Protein AF-A0AAE8HRT7-F1 (afdb_monomer_lite)

Secondary structure (DSSP, 8-state):
-PPP--HHHHHHHHHHHHHHHHHHHHHHHHHTT-HHHHHHHHHHHHHHHHHHHHHHHHHHHHHHHHHH--

Radius of gyration: 16.46 Å; chains: 1; bounding box: 35×12×47 Å

pLDDT: mean 86.91, std 13.06, range [46.0, 97.81]

Foldseek 3Di:
DDDPLDLQVVLVVQLVVLCVVQVVQLVVCVVVVPPVSNVVSVVVSVVSSVVSSVVSVVVVVVVVVVVVVD

Structure (mmCIF, N/CA/C/O backbone):
data_AF-A0AAE8HRT7-F1
#
_entry.id   AF-A0AAE8HRT7-F1
#
loop_
_atom_site.group_PDB
_atom_site.id
_atom_site.type_symbol
_atom_site.label_atom_id
_atom_site.label_alt_id
_atom_site.label_comp_id
_atom_site.label_asym_id
_atom_site.label_entity_id
_atom_site.label_seq_id
_atom_site.pdbx_PDB_ins_code
_atom_site.Cartn_x
_atom_site.Cartn_y
_atom_site.Cartn_z
_atom_site.occupancy
_atom_site.B_iso_or_equiv
_atom_site.auth_seq_id
_atom_site.auth_comp_id
_atom_site.auth_asym_id
_atom_site.auth_atom_id
_atom_site.pdbx_PDB_model_num
ATOM 1 N N . MET A 1 1 ? -3.603 3.687 -28.572 1.00 46.00 1 MET A N 1
ATOM 2 C CA . MET A 1 1 ? -2.137 3.846 -28.661 1.00 46.00 1 MET A CA 1
ATOM 3 C C . MET A 1 1 ? -1.516 3.291 -27.390 1.00 46.00 1 MET A C 1
ATOM 5 O O . MET A 1 1 ? -2.064 3.594 -26.332 1.00 46.00 1 MET A O 1
ATOM 9 N N . PRO A 1 2 ? -0.458 2.464 -27.467 1.00 57.47 2 PRO A N 1
ATOM 10 C CA . PRO A 1 2 ? 0.297 2.063 -26.281 1.00 57.47 2 PRO A CA 1
ATOM 11 C C . PRO A 1 2 ? 0.908 3.316 -25.642 1.00 57.47 2 PRO A C 1
ATOM 13 O O . PRO A 1 2 ? 1.365 4.212 -26.353 1.00 57.47 2 PRO A O 1
ATOM 16 N N . ARG A 1 3 ? 0.826 3.427 -24.314 1.00 62.72 3 ARG A N 1
ATOM 17 C CA . ARG A 1 3 ? 1.444 4.550 -23.600 1.00 62.72 3 ARG A CA 1
ATOM 18 C C . ARG A 1 3 ? 2.971 4.399 -23.613 1.00 62.72 3 ARG A C 1
ATOM 20 O O . ARG A 1 3 ? 3.442 3.262 -23.656 1.00 62.72 3 ARG A O 1
ATOM 27 N N . PRO A 1 4 ? 3.723 5.512 -23.559 1.00 74.00 4 PRO A N 1
ATOM 28 C CA . PRO A 1 4 ? 5.155 5.471 -23.283 1.00 74.00 4 PRO A CA 1
ATOM 29 C C . PRO A 1 4 ? 5.428 4.679 -21.999 1.00 74.00 4 PRO A C 1
ATOM 31 O O . PRO A 1 4 ? 4.618 4.715 -21.069 1.00 74.00 4 PRO A O 1
ATOM 34 N N . PHE A 1 5 ? 6.549 3.959 -21.959 1.00 73.69 5 PHE A N 1
ATOM 35 C CA . PHE A 1 5 ? 6.983 3.253 -20.758 1.00 73.69 5 PHE A CA 1
ATOM 36 C C . PHE A 1 5 ? 7.345 4.275 -19.672 1.00 73.69 5 PHE A C 1
ATOM 38 O O . PHE A 1 5 ? 8.334 4.997 -19.787 1.00 73.69 5 PHE A O 1
ATOM 45 N N . GLU A 1 6 ? 6.516 4.354 -18.631 1.00 81.56 6 GLU A N 1
ATOM 46 C CA . GLU A 1 6 ? 6.656 5.304 -17.525 1.00 81.56 6 GLU A CA 1
ATOM 47 C C . GLU A 1 6 ? 6.586 4.551 -16.185 1.00 81.56 6 GLU A C 1
ATOM 49 O O . GLU A 1 6 ? 5.590 4.651 -15.462 1.00 81.56 6 GLU A O 1
ATOM 54 N N . PRO A 1 7 ? 7.636 3.798 -15.814 1.00 79.25 7 PRO A N 1
ATOM 55 C CA . PRO A 1 7 ? 7.601 2.861 -14.689 1.00 79.25 7 PRO A CA 1
ATOM 56 C C . PRO A 1 7 ? 7.247 3.537 -13.360 1.00 79.25 7 PRO A C 1
ATOM 58 O O . PRO A 1 7 ? 6.477 3.000 -12.570 1.00 79.25 7 PRO A O 1
ATOM 61 N N . PHE A 1 8 ? 7.720 4.763 -13.128 1.00 78.69 8 PHE A N 1
ATOM 62 C CA . PHE A 1 8 ? 7.368 5.524 -11.926 1.00 78.69 8 PHE A CA 1
ATOM 63 C C . PHE A 1 8 ? 5.912 6.016 -11.930 1.00 78.69 8 PHE A C 1
ATOM 65 O O . PHE A 1 8 ? 5.259 6.031 -10.886 1.00 78.69 8 PHE A O 1
ATOM 72 N N . ALA A 1 9 ? 5.365 6.392 -13.090 1.00 86.12 9 ALA A N 1
ATOM 73 C CA . ALA A 1 9 ? 3.958 6.779 -13.197 1.00 86.12 9 ALA A CA 1
ATOM 74 C C . ALA A 1 9 ? 3.030 5.561 -13.057 1.00 86.12 9 ALA A C 1
ATOM 76 O O . ALA A 1 9 ? 1.935 5.677 -12.498 1.00 86.12 9 ALA A O 1
ATOM 77 N N . ASP A 1 10 ? 3.470 4.398 -13.542 1.00 86.44 10 ASP A N 1
ATOM 78 C CA . ASP A 1 10 ? 2.810 3.111 -13.339 1.00 86.44 10 ASP A CA 1
ATOM 79 C C . ASP A 1 10 ? 2.831 2.718 -11.855 1.00 86.44 10 ASP A C 1
ATOM 81 O O . ASP A 1 10 ? 1.772 2.432 -11.298 1.00 86.44 10 ASP A O 1
ATOM 85 N N . ALA A 1 11 ? 3.982 2.830 -11.182 1.00 89.31 11 ALA A N 1
ATOM 86 C CA . ALA A 1 11 ? 4.119 2.582 -9.744 1.00 89.31 11 ALA A CA 1
ATOM 87 C C . ALA A 1 11 ? 3.143 3.430 -8.916 1.00 89.31 11 ALA A C 1
ATOM 89 O O . ALA A 1 11 ? 2.451 2.916 -8.038 1.00 89.31 11 ALA A O 1
ATOM 90 N N . LEU A 1 12 ? 3.032 4.727 -9.226 1.00 89.94 12 LEU A N 1
ATOM 91 C CA . LEU A 1 12 ? 2.103 5.634 -8.547 1.00 89.94 12 LEU A CA 1
ATOM 92 C C . LEU A 1 12 ? 0.637 5.267 -8.793 1.00 89.94 12 LEU A C 1
ATOM 94 O O . LEU A 1 12 ? -0.193 5.410 -7.893 1.00 89.94 12 LEU A O 1
ATOM 98 N N . ARG A 1 13 ? 0.291 4.798 -9.996 1.00 91.62 13 ARG A N 1
ATOM 99 C CA . ARG A 1 13 ? -1.063 4.306 -10.286 1.00 91.62 13 ARG A CA 1
ATOM 100 C C . ARG A 1 13 ? -1.368 3.043 -9.488 1.00 91.62 13 ARG A C 1
ATOM 102 O O . ARG A 1 13 ? -2.375 3.023 -8.785 1.00 91.62 13 ARG A O 1
ATOM 109 N N . THR A 1 14 ? -0.462 2.071 -9.494 1.00 93.69 14 THR A N 1
ATOM 110 C CA . THR A 1 14 ? -0.590 0.840 -8.706 1.00 93.69 14 THR A CA 1
ATOM 111 C C . THR A 1 14 ? -0.706 1.136 -7.211 1.00 93.69 14 THR A C 1
ATOM 113 O O . THR A 1 14 ? -1.605 0.623 -6.551 1.00 93.69 14 THR A O 1
ATOM 116 N N . ALA A 1 15 ? 0.127 2.031 -6.671 1.00 93.62 15 ALA A N 1
ATOM 117 C CA . ALA A 1 15 ? 0.054 2.445 -5.271 1.00 93.62 15 ALA A CA 1
ATOM 118 C C . ALA A 1 15 ? -1.314 3.053 -4.916 1.00 93.62 15 ALA A C 1
ATOM 120 O O . ALA A 1 15 ? -1.883 2.738 -3.871 1.00 93.62 15 ALA A O 1
ATOM 121 N N . ARG A 1 16 ? -1.888 3.886 -5.795 1.00 94.69 16 ARG A N 1
ATOM 122 C CA .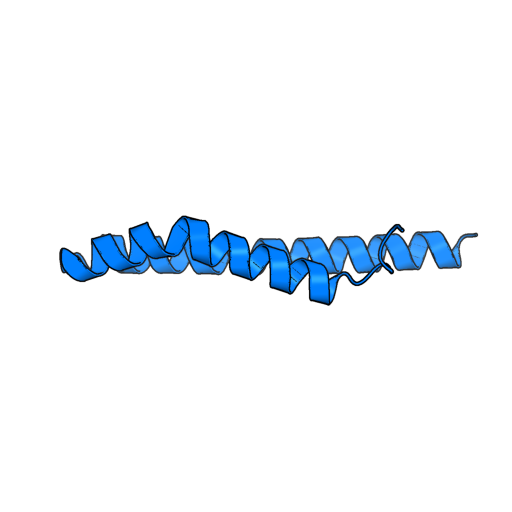 ARG A 1 16 ? -3.231 4.458 -5.591 1.00 94.69 16 ARG A CA 1
ATOM 123 C C . ARG A 1 16 ? -4.327 3.397 -5.593 1.00 94.69 16 ARG A C 1
ATOM 125 O O . ARG A 1 16 ? -5.266 3.513 -4.806 1.00 94.69 16 ARG A O 1
ATOM 132 N N . ASP A 1 17 ? -4.220 2.389 -6.447 1.00 96.31 17 ASP A N 1
ATOM 133 C CA . ASP A 1 17 ? -5.190 1.294 -6.486 1.00 96.31 17 ASP A CA 1
ATOM 134 C C . ASP A 1 17 ? -5.072 0.394 -5.247 1.00 96.31 17 ASP A C 1
ATOM 136 O O . ASP A 1 17 ? -6.092 0.051 -4.652 1.00 96.31 17 ASP A O 1
ATOM 140 N N . ILE A 1 18 ? -3.852 0.137 -4.761 1.00 96.50 18 ILE A N 1
ATOM 141 C CA . ILE A 1 18 ? -3.614 -0.556 -3.484 1.00 96.50 18 ILE A CA 1
ATOM 142 C C . ILE A 1 18 ? -4.263 0.203 -2.320 1.00 96.50 18 ILE A C 1
ATOM 144 O O . ILE A 1 18 ? -4.950 -0.401 -1.493 1.00 96.50 18 ILE A O 1
ATOM 148 N N . VAL A 1 19 ? -4.090 1.528 -2.258 1.00 96.56 19 VAL A N 1
ATOM 149 C CA . VAL A 1 19 ? -4.740 2.360 -1.232 1.00 96.56 19 VAL A CA 1
ATOM 150 C C . VAL A 1 19 ? -6.259 2.232 -1.318 1.00 96.56 19 VAL A C 1
ATOM 152 O O . VAL A 1 19 ? -6.903 2.029 -0.295 1.00 96.56 19 VAL A O 1
ATOM 155 N N . ARG A 1 20 ? -6.849 2.302 -2.516 1.00 96.25 20 ARG A N 1
ATOM 156 C CA . ARG A 1 20 ? -8.303 2.142 -2.691 1.00 96.25 20 ARG A CA 1
ATOM 157 C C . ARG A 1 20 ? -8.807 0.778 -2.224 1.00 96.25 20 ARG A C 1
ATOM 159 O O . ARG A 1 20 ? -9.859 0.720 -1.598 1.00 96.25 20 ARG A O 1
ATOM 166 N N . GLU A 1 21 ? -8.068 -0.292 -2.506 1.00 95.19 21 GLU A N 1
ATOM 167 C CA . GLU A 1 21 ? -8.419 -1.656 -2.094 1.00 95.19 21 GLU A CA 1
ATOM 168 C C . GLU A 1 21 ? -8.347 -1.828 -0.567 1.00 95.19 21 GLU A C 1
ATOM 170 O O . GLU A 1 21 ? -9.185 -2.505 0.027 1.00 95.19 21 GLU A O 1
ATOM 175 N N . ARG A 1 22 ? -7.348 -1.221 0.088 1.00 92.44 22 ARG A N 1
ATOM 176 C CA . ARG A 1 22 ? -6.983 -1.544 1.479 1.00 92.44 22 ARG A CA 1
ATOM 177 C C . ARG A 1 22 ? -7.358 -0.491 2.516 1.00 92.44 22 ARG A C 1
ATOM 179 O O . ARG A 1 22 ? -7.440 -0.826 3.696 1.00 92.44 22 ARG A O 1
ATOM 186 N N . ALA A 1 23 ? -7.651 0.745 2.113 1.00 92.69 23 ALA A N 1
ATOM 187 C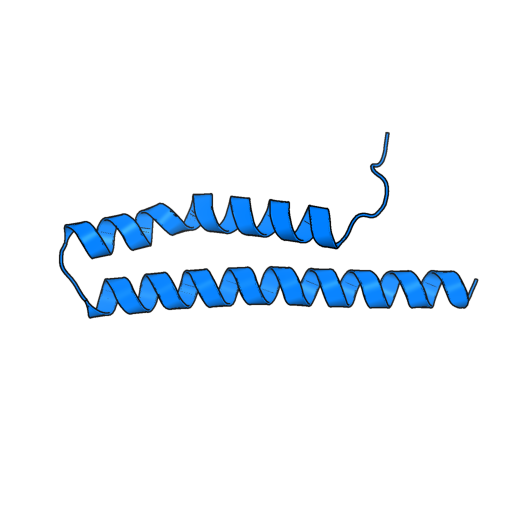 CA . ALA A 1 23 ? -8.026 1.816 3.040 1.00 92.69 23 ALA A CA 1
ATOM 188 C C . ALA A 1 23 ? -9.272 1.476 3.874 1.00 92.69 23 ALA A C 1
A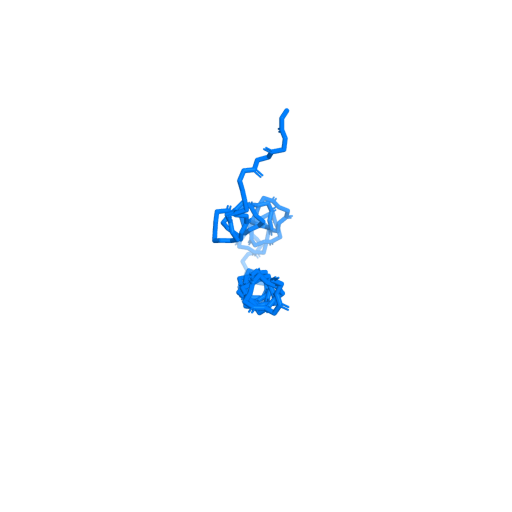TOM 190 O O . ALA A 1 23 ? -9.379 1.922 5.014 1.00 92.69 23 ALA A O 1
ATOM 191 N N . GLY A 1 24 ? -10.181 0.648 3.345 1.00 94.25 24 GLY A N 1
ATOM 192 C CA . GLY A 1 24 ? -11.355 0.177 4.082 1.00 94.25 24 GLY A CA 1
ATOM 193 C C . GLY A 1 24 ? -10.999 -0.613 5.344 1.00 94.25 24 GLY A C 1
ATOM 194 O O . GLY A 1 24 ? -11.594 -0.376 6.389 1.00 94.25 24 GLY A O 1
ATOM 195 N N . ALA A 1 25 ? -9.988 -1.485 5.283 1.00 93.31 25 ALA A N 1
ATOM 196 C CA . ALA A 1 25 ? -9.548 -2.273 6.437 1.00 93.31 25 ALA A CA 1
ATOM 197 C C . ALA A 1 25 ? -8.914 -1.390 7.523 1.00 93.31 25 ALA A C 1
ATOM 199 O O . ALA A 1 25 ? -9.221 -1.543 8.703 1.00 93.31 25 ALA A O 1
ATOM 200 N N . VAL A 1 26 ? -8.097 -0.412 7.117 1.00 95.25 26 VAL A N 1
ATOM 201 C CA . VAL A 1 26 ? -7.499 0.577 8.030 1.00 95.25 26 VAL A CA 1
ATOM 202 C C . VAL A 1 26 ? -8.589 1.407 8.711 1.00 95.25 26 VAL A C 1
ATOM 204 O O . VAL A 1 26 ? -8.601 1.537 9.934 1.00 95.25 26 VAL A O 1
ATOM 207 N N . ALA A 1 27 ? -9.544 1.929 7.935 1.00 96.69 27 ALA A N 1
ATOM 208 C CA . ALA A 1 27 ? -10.656 2.711 8.466 1.00 96.69 27 ALA A CA 1
ATOM 209 C C . ALA A 1 27 ? -11.536 1.881 9.413 1.00 96.69 27 ALA A C 1
ATOM 211 O O . ALA A 1 27 ? -11.924 2.359 10.475 1.00 96.69 27 ALA A O 1
ATOM 212 N N . GLN A 1 28 ? -11.816 0.625 9.063 1.00 96.75 28 GLN A N 1
ATOM 213 C CA . GLN A 1 28 ? -12.597 -0.282 9.897 1.00 96.75 28 GLN A CA 1
ATOM 214 C C . GLN A 1 28 ? -11.900 -0.590 11.232 1.00 96.75 28 GLN A C 1
ATOM 216 O O . GLN A 1 28 ? -12.569 -0.618 12.266 1.00 96.75 28 GLN A O 1
ATOM 221 N N . ALA A 1 29 ? -10.584 -0.815 11.232 1.00 95.88 29 ALA A N 1
ATOM 222 C CA . ALA A 1 29 ? -9.819 -1.035 12.458 1.00 95.88 29 ALA A CA 1
ATOM 223 C C . ALA A 1 29 ? -9.778 0.227 13.338 1.00 95.88 29 ALA A C 1
ATOM 225 O O . ALA A 1 29 ? -10.000 0.145 14.546 1.00 95.88 29 ALA A O 1
ATOM 226 N N . ALA A 1 30 ? -9.600 1.402 12.723 1.00 94.88 30 ALA A N 1
ATOM 227 C CA . ALA A 1 30 ? -9.631 2.686 13.421 1.00 94.88 30 ALA A CA 1
ATOM 228 C C . ALA A 1 30 ? -10.989 2.948 14.092 1.00 94.88 30 ALA A C 1
ATOM 230 O O . ALA A 1 30 ? -11.041 3.346 15.253 1.00 94.88 30 ALA A O 1
ATOM 231 N N . VAL A 1 31 ? -12.094 2.685 13.383 1.00 97.50 31 VAL A N 1
ATOM 232 C CA . VAL A 1 31 ? -13.458 2.851 13.917 1.00 97.50 31 VAL A CA 1
ATOM 233 C C . VAL A 1 31 ? -13.730 1.901 15.084 1.00 97.50 31 VAL A C 1
ATOM 235 O O . VAL A 1 31 ? -14.404 2.286 16.034 1.00 97.50 31 VAL A O 1
ATOM 238 N N . GLN A 1 32 ? -13.197 0.679 15.040 1.00 97.06 32 GLN A N 1
ATOM 239 C CA . GLN A 1 32 ? -13.319 -0.285 16.139 1.00 97.06 32 GLN A CA 1
ATOM 240 C C . GLN A 1 32 ? -12.396 0.018 17.326 1.00 97.06 32 GLN A C 1
ATOM 242 O O . GLN A 1 32 ? -12.500 -0.657 18.348 1.00 97.06 32 GLN A O 1
ATOM 247 N N . ALA A 1 33 ? -11.523 1.025 17.206 1.00 94.00 33 ALA A N 1
ATOM 248 C CA . ALA A 1 33 ? -10.512 1.368 18.199 1.00 94.00 33 ALA A CA 1
ATOM 249 C C . ALA A 1 33 ? -9.644 0.163 18.612 1.00 94.00 33 ALA A C 1
ATOM 251 O O . ALA A 1 33 ? -9.240 0.067 19.769 1.00 94.00 33 ALA A O 1
ATOM 252 N N . ASP A 1 34 ? -9.362 -0.743 17.668 1.00 96.56 34 ASP A N 1
ATOM 253 C CA . ASP A 1 34 ? -8.446 -1.871 17.852 1.00 96.56 34 ASP A CA 1
ATOM 254 C C . ASP A 1 34 ? -7.039 -1.456 17.383 1.00 96.56 34 ASP A C 1
ATOM 256 O O . ASP A 1 34 ? -6.795 -1.387 16.172 1.00 96.56 34 ASP A O 1
ATOM 260 N N . PRO A 1 35 ? -6.103 -1.161 18.307 1.00 94.06 35 PRO A N 1
ATOM 261 C CA . PRO A 1 35 ? -4.782 -0.658 17.943 1.00 94.06 35 PRO A CA 1
ATOM 262 C C . PRO A 1 35 ? -3.948 -1.707 17.207 1.00 94.06 35 PRO A C 1
ATOM 264 O O . PRO A 1 35 ? -3.223 -1.373 16.276 1.00 94.06 35 PRO A O 1
ATOM 267 N N . HIS A 1 36 ? -4.088 -2.983 17.574 1.00 96.88 36 HIS A N 1
ATOM 268 C CA . HIS A 1 36 ? -3.335 -4.061 16.942 1.00 96.88 36 HIS A CA 1
ATOM 269 C C . HIS A 1 36 ? -3.805 -4.292 15.508 1.00 96.88 36 HIS A C 1
ATOM 271 O O . HIS A 1 36 ? -2.981 -4.385 14.598 1.00 96.88 36 HIS A O 1
ATOM 277 N N . ALA A 1 37 ? -5.121 -4.337 15.286 1.00 96.00 37 ALA A N 1
ATOM 278 C CA . ALA A 1 37 ? -5.667 -4.470 13.940 1.00 96.00 37 ALA A CA 1
ATOM 279 C C . ALA A 1 37 ? -5.350 -3.246 13.067 1.00 96.00 37 ALA A C 1
ATOM 281 O O . ALA A 1 37 ? -5.133 -3.388 11.862 1.00 96.00 37 ALA A O 1
ATOM 282 N N . TYR A 1 38 ? -5.307 -2.050 13.659 1.00 96.75 38 TYR A N 1
ATOM 283 C CA . TYR A 1 38 ? -4.957 -0.826 12.946 1.00 96.75 38 TYR A CA 1
ATOM 284 C C . TYR A 1 38 ? -3.493 -0.822 12.499 1.00 96.75 38 TYR A C 1
ATOM 286 O O . TYR A 1 38 ? -3.221 -0.566 11.323 1.00 96.75 38 TYR A O 1
ATOM 294 N N . ASP A 1 39 ? -2.566 -1.146 13.402 1.00 97.81 39 ASP A N 1
A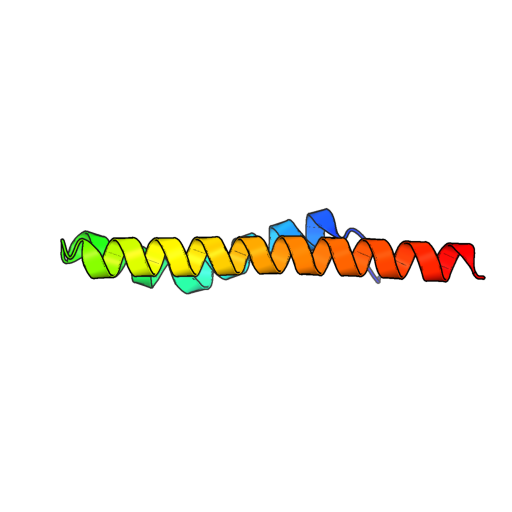TOM 295 C CA . ASP A 1 39 ? -1.135 -1.200 13.099 1.00 97.81 39 ASP A CA 1
ATOM 296 C C . ASP A 1 39 ? -0.832 -2.270 12.046 1.00 97.81 39 ASP A C 1
ATOM 298 O O . ASP A 1 39 ? -0.105 -2.006 11.086 1.00 97.81 39 ASP A O 1
ATOM 302 N N . GLU A 1 40 ? -1.453 -3.447 12.158 1.00 97.75 40 GLU A N 1
ATOM 303 C CA . GLU A 1 40 ? -1.314 -4.519 11.170 1.00 97.75 40 GLU A CA 1
ATOM 304 C C . GLU A 1 40 ? -1.848 -4.093 9.794 1.00 97.75 40 GLU A C 1
ATOM 306 O O . GLU A 1 40 ? -1.175 -4.269 8.777 1.00 97.75 40 GLU A O 1
ATOM 311 N N . ALA A 1 41 ? -3.028 -3.464 9.740 1.00 96.50 41 ALA A N 1
ATOM 312 C CA . ALA A 1 41 ? -3.600 -2.975 8.487 1.00 96.50 41 ALA A CA 1
ATOM 313 C C . ALA A 1 41 ? -2.735 -1.875 7.845 1.00 96.50 41 ALA A C 1
ATOM 315 O O . ALA A 1 41 ? -2.552 -1.864 6.623 1.00 96.50 41 ALA A O 1
ATOM 316 N N . CYS A 1 42 ? -2.172 -0.973 8.655 1.00 96.19 42 CYS A N 1
ATOM 317 C CA . CYS A 1 42 ? -1.243 0.057 8.196 1.00 96.19 42 CYS A CA 1
ATOM 318 C C . CYS A 1 42 ? 0.058 -0.549 7.661 1.00 96.19 42 CYS A C 1
ATOM 320 O O . CYS A 1 42 ? 0.511 -0.168 6.580 1.00 96.19 42 CYS A O 1
ATOM 322 N N . ASN A 1 43 ? 0.637 -1.512 8.380 1.00 97.62 43 ASN A N 1
ATOM 323 C CA . ASN A 1 43 ? 1.857 -2.197 7.968 1.00 97.62 43 ASN A CA 1
ATOM 324 C C . ASN A 1 43 ? 1.644 -2.961 6.653 1.00 97.62 43 ASN A C 1
ATOM 326 O O . ASN A 1 43 ? 2.391 -2.775 5.692 1.00 97.62 43 ASN A O 1
ATOM 330 N N . ALA A 1 44 ? 0.562 -3.736 6.552 1.00 96.25 44 ALA A N 1
ATOM 331 C CA . ALA A 1 44 ? 0.216 -4.467 5.337 1.00 96.25 44 ALA A CA 1
ATOM 332 C C . ALA A 1 44 ? 0.022 -3.537 4.125 1.00 96.25 44 ALA A C 1
ATOM 334 O O . ALA A 1 44 ? 0.458 -3.859 3.016 1.00 96.25 44 ALA A O 1
ATOM 335 N N . LEU A 1 45 ? -0.604 -2.370 4.324 1.00 96.56 45 LEU A N 1
ATOM 336 C CA . LEU A 1 45 ? -0.734 -1.342 3.291 1.00 96.56 45 LEU A CA 1
ATOM 337 C C . LEU A 1 45 ? 0.638 -0.793 2.865 1.00 96.56 45 LEU A C 1
ATOM 339 O O . LEU A 1 45 ? 0.933 -0.745 1.669 1.00 96.56 45 LEU A O 1
ATOM 343 N N . ALA A 1 46 ? 1.478 -0.412 3.828 1.00 96.62 46 ALA A N 1
ATOM 344 C CA . ALA A 1 46 ? 2.798 0.157 3.570 1.00 96.62 46 ALA A CA 1
ATOM 345 C C . ALA A 1 46 ? 3.712 -0.824 2.822 1.00 96.62 46 ALA A C 1
ATOM 347 O O . ALA A 1 46 ? 4.302 -0.457 1.804 1.00 96.62 46 ALA A O 1
ATOM 348 N N . VAL A 1 47 ? 3.770 -2.084 3.264 1.00 97.50 47 VAL A N 1
ATOM 349 C CA . VAL A 1 47 ? 4.568 -3.142 2.625 1.00 97.50 47 VAL A CA 1
ATOM 350 C C . VAL A 1 47 ? 4.128 -3.364 1.180 1.00 97.50 47 VAL A C 1
ATOM 352 O O . VAL A 1 47 ? 4.965 -3.461 0.286 1.00 97.50 47 VAL A O 1
ATOM 355 N N . ARG A 1 48 ? 2.818 -3.393 0.913 1.00 95.00 48 ARG A N 1
ATOM 356 C CA . ARG A 1 48 ? 2.300 -3.637 -0.441 1.00 95.00 48 ARG A CA 1
ATOM 357 C C . ARG A 1 48 ? 2.595 -2.479 -1.397 1.00 95.00 48 ARG A C 1
ATOM 359 O O . ARG A 1 48 ? 2.906 -2.723 -2.559 1.00 95.00 48 ARG A O 1
ATOM 366 N N . ILE A 1 49 ? 2.541 -1.235 -0.914 1.00 95.88 49 ILE A N 1
ATOM 367 C CA . ILE A 1 49 ? 2.966 -0.058 -1.689 1.00 95.88 49 ILE A CA 1
ATOM 368 C C . ILE A 1 49 ? 4.474 -0.106 -1.954 1.00 95.88 49 ILE A C 1
ATOM 370 O O . ILE A 1 49 ? 4.893 0.110 -3.089 1.00 95.88 49 ILE A O 1
ATOM 374 N N . ALA A 1 50 ? 5.281 -0.404 -0.933 1.00 94.88 50 ALA A N 1
ATOM 375 C CA . ALA A 1 50 ? 6.730 -0.497 -1.074 1.00 94.88 50 ALA A CA 1
ATOM 376 C C . ALA A 1 50 ? 7.123 -1.560 -2.109 1.00 94.88 50 ALA A C 1
ATOM 378 O O . ALA A 1 50 ? 7.922 -1.270 -2.997 1.00 94.88 50 ALA A O 1
ATOM 379 N N . GLN A 1 51 ? 6.497 -2.740 -2.058 1.00 93.25 51 GLN A N 1
ATOM 380 C CA . GLN A 1 51 ? 6.714 -3.800 -3.041 1.00 93.25 51 GLN A CA 1
ATOM 381 C C . GLN A 1 51 ? 6.379 -3.328 -4.460 1.00 93.25 51 GLN A C 1
ATOM 383 O O . GLN A 1 51 ? 7.207 -3.459 -5.350 1.00 93.25 51 GLN A O 1
ATOM 388 N N . ALA A 1 52 ? 5.223 -2.687 -4.665 1.00 92.00 52 ALA A N 1
ATOM 389 C CA . ALA A 1 52 ? 4.833 -2.188 -5.986 1.00 92.00 52 ALA A CA 1
ATOM 390 C C . ALA A 1 52 ? 5.812 -1.143 -6.557 1.00 92.00 52 ALA A C 1
ATOM 392 O O . ALA A 1 52 ? 5.999 -1.066 -7.771 1.00 92.00 52 ALA A O 1
ATOM 393 N N . ILE A 1 53 ? 6.436 -0.333 -5.697 1.00 89.50 53 ILE A N 1
ATOM 394 C CA . ILE A 1 53 ? 7.466 0.632 -6.104 1.00 89.50 53 ILE A CA 1
ATOM 395 C C . ILE A 1 53 ? 8.765 -0.088 -6.482 1.00 89.50 53 ILE A C 1
ATOM 397 O O . ILE A 1 53 ? 9.359 0.247 -7.506 1.00 89.50 53 ILE A O 1
ATOM 401 N N . VAL A 1 5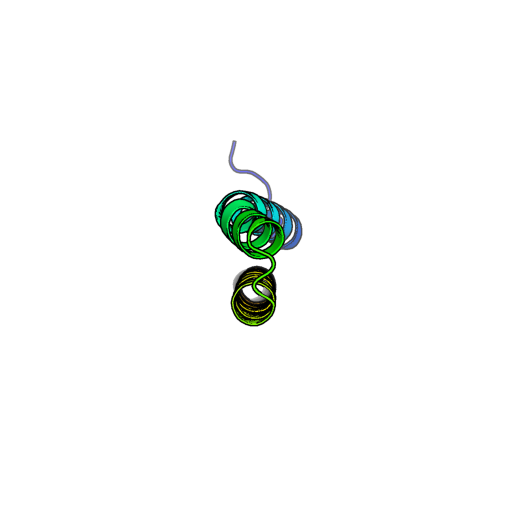4 ? 9.197 -1.067 -5.679 1.00 91.44 54 VAL A N 1
ATOM 402 C CA . VAL A 1 54 ? 10.395 -1.872 -5.963 1.00 91.44 54 VAL A CA 1
ATOM 403 C C . VAL A 1 54 ? 10.223 -2.635 -7.273 1.00 91.44 54 VAL A C 1
ATOM 405 O O . VAL A 1 54 ? 11.064 -2.490 -8.155 1.00 91.44 54 VAL A O 1
ATOM 408 N N . ASP A 1 55 ? 9.100 -3.330 -7.457 1.00 89.25 55 ASP A N 1
ATOM 409 C CA . ASP A 1 55 ? 8.789 -4.087 -8.675 1.00 89.25 55 ASP A CA 1
ATOM 410 C C . ASP A 1 55 ? 8.832 -3.192 -9.923 1.00 89.25 55 ASP A C 1
ATOM 412 O O . ASP A 1 55 ? 9.382 -3.561 -10.962 1.00 89.25 55 ASP A O 1
ATOM 416 N N . ALA A 1 56 ? 8.291 -1.974 -9.826 1.00 87.06 56 ALA A N 1
ATOM 417 C CA . ALA A 1 56 ? 8.341 -1.010 -10.919 1.00 87.06 56 ALA A CA 1
ATOM 418 C C . ALA A 1 56 ? 9.769 -0.512 -11.205 1.00 87.06 56 ALA A C 1
ATOM 420 O O . ALA A 1 56 ? 10.128 -0.309 -12.367 1.00 87.06 56 ALA A O 1
ATOM 421 N N . GLY A 1 57 ? 10.593 -0.334 -10.169 1.00 84.12 57 GLY A N 1
ATOM 422 C CA . GLY A 1 57 ? 12.010 0.002 -10.315 1.00 84.12 57 GLY A CA 1
ATOM 423 C C . GLY A 1 57 ? 12.821 -1.132 -10.950 1.00 84.12 57 GLY A C 1
ATOM 424 O O . GLY A 1 57 ? 13.656 -0.889 -11.826 1.00 84.12 57 GLY A O 1
ATOM 425 N N . GLU A 1 58 ? 12.541 -2.380 -10.583 1.00 87.94 58 GLU A N 1
ATOM 426 C CA . GLU A 1 58 ? 13.160 -3.559 -11.193 1.00 87.94 58 GLU A CA 1
ATOM 427 C C . GLU A 1 58 ? 12.762 -3.698 -12.666 1.00 87.94 58 GLU A C 1
ATOM 429 O O . GLU A 1 58 ? 13.631 -3.895 -13.519 1.00 87.94 58 GLU A O 1
ATOM 434 N N . ALA A 1 59 ? 11.482 -3.494 -12.992 1.00 83.06 59 ALA A N 1
ATOM 435 C CA . ALA A 1 59 ? 10.991 -3.486 -14.368 1.00 83.06 59 ALA A CA 1
ATOM 436 C C . ALA A 1 59 ? 11.640 -2.374 -15.210 1.00 83.06 59 ALA A C 1
ATOM 438 O O . ALA A 1 59 ? 12.021 -2.613 -16.356 1.00 83.06 59 ALA A O 1
ATOM 439 N N . ALA A 1 60 ? 11.829 -1.177 -14.641 1.00 81.56 60 ALA A N 1
ATOM 440 C CA . ALA A 1 60 ? 12.556 -0.083 -15.288 1.00 81.56 60 ALA A CA 1
ATOM 441 C C . ALA A 1 60 ? 14.006 -0.461 -15.611 1.00 81.56 60 ALA A C 1
ATOM 443 O O . ALA A 1 60 ? 14.486 -0.233 -16.721 1.00 81.56 60 ALA A O 1
ATOM 444 N N . THR A 1 61 ? 14.686 -1.074 -14.644 1.00 81.62 61 THR A N 1
ATOM 445 C CA . THR A 1 61 ? 16.087 -1.491 -14.772 1.00 81.62 61 THR A CA 1
ATOM 446 C C . THR A 1 61 ? 16.247 -2.625 -15.786 1.00 81.62 61 THR A C 1
ATOM 448 O O . THR A 1 61 ? 17.204 -2.647 -16.557 1.00 81.62 61 THR A O 1
ATOM 451 N N . ALA A 1 62 ? 15.307 -3.572 -15.817 1.00 80.25 62 ALA A N 1
ATOM 452 C CA . ALA A 1 62 ? 15.265 -4.622 -16.829 1.00 80.25 62 ALA A CA 1
ATOM 453 C C . ALA A 1 62 ? 15.068 -4.035 -18.235 1.00 80.25 62 ALA A C 1
ATOM 455 O O . ALA A 1 62 ? 15.857 -4.334 -19.126 1.00 80.25 62 ALA A O 1
ATOM 456 N N . HIS A 1 63 ? 14.106 -3.123 -18.401 1.00 75.25 63 HIS A N 1
ATOM 457 C CA . HIS A 1 63 ? 13.827 -2.492 -19.691 1.00 75.25 63 HIS A CA 1
ATOM 458 C C . HIS A 1 63 ? 15.005 -1.660 -20.221 1.00 75.25 63 HIS A C 1
ATOM 460 O O . HIS A 1 63 ? 15.291 -1.690 -21.414 1.00 75.25 63 HIS A O 1
ATOM 466 N N . GLY A 1 64 ? 15.725 -0.956 -19.340 1.00 70.44 64 GLY A N 1
ATOM 467 C CA . GLY A 1 64 ? 16.937 -0.223 -19.716 1.00 70.44 64 GLY A CA 1
ATOM 468 C C . GLY A 1 64 ? 18.045 -1.134 -20.257 1.00 70.44 64 GLY A C 1
ATOM 469 O O . GLY A 1 64 ? 18.644 -0.821 -21.281 1.00 70.44 64 GLY A O 1
ATOM 470 N N . ARG A 1 65 ? 18.268 -2.295 -19.625 1.00 68.62 65 ARG A N 1
ATOM 471 C CA . ARG A 1 65 ? 19.289 -3.267 -20.059 1.00 68.62 65 ARG A CA 1
ATOM 472 C C . ARG A 1 65 ? 18.975 -3.899 -21.415 1.00 68.62 65 ARG A C 1
ATOM 474 O O . ARG A 1 65 ? 19.885 -4.070 -22.220 1.00 68.62 65 ARG A O 1
ATOM 481 N N . ASP A 1 66 ? 17.710 -4.214 -21.679 1.00 67.00 66 ASP A N 1
ATOM 482 C CA . ASP A 1 66 ? 17.294 -4.786 -22.967 1.00 67.00 66 ASP A CA 1
ATOM 483 C C . ASP A 1 66 ? 17.451 -3.777 -24.116 1.00 67.00 66 ASP A C 1
ATOM 485 O O . ASP A 1 66 ? 17.727 -4.165 -25.249 1.00 67.00 66 ASP A O 1
ATOM 489 N N . HIS A 1 67 ? 17.316 -2.479 -23.821 1.00 59.25 67 HIS A N 1
ATOM 490 C CA . HIS A 1 67 ? 17.465 -1.406 -24.803 1.00 59.25 67 HIS A CA 1
ATOM 491 C C . HIS A 1 67 ? 18.933 -1.026 -25.082 1.00 59.25 67 HIS A C 1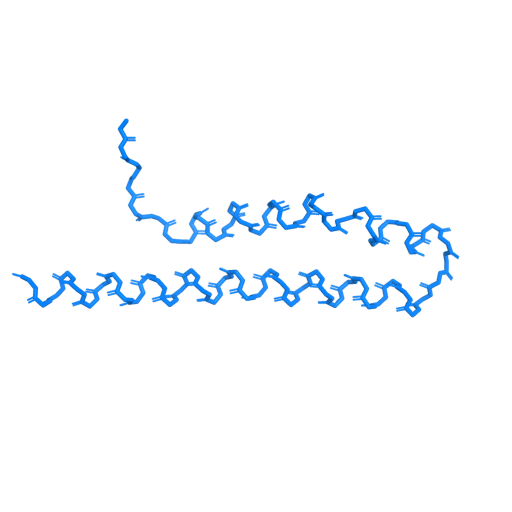
ATOM 493 O O . HIS A 1 67 ? 19.214 -0.509 -26.160 1.00 59.25 67 HIS A O 1
ATOM 499 N N . GLU A 1 68 ? 19.856 -1.268 -24.141 1.00 56.53 68 GLU A N 1
ATOM 500 C CA . GLU A 1 68 ? 21.312 -1.107 -24.334 1.00 56.53 68 GLU A CA 1
ATOM 501 C C . GLU A 1 68 ? 21.959 -2.301 -25.058 1.00 56.53 68 GLU A C 1
ATOM 503 O O . GLU A 1 68 ? 23.022 -2.158 -25.660 1.00 56.53 68 GLU A O 1
ATOM 508 N N . ALA A 1 69 ? 21.339 -3.483 -24.989 1.00 54.78 69 ALA A N 1
ATOM 509 C CA . ALA A 1 69 ? 21.828 -4.711 -25.619 1.00 54.78 69 ALA A CA 1
ATOM 510 C C . ALA A 1 69 ? 21.354 -4.912 -27.076 1.00 54.78 69 ALA A C 1
ATOM 512 O O . ALA A 1 69 ? 21.761 -5.892 -27.707 1.00 54.78 69 ALA A O 1
ATOM 513 N N . ALA A 1 70 ? 20.498 -4.022 -27.590 1.00 51.72 70 ALA A N 1
ATOM 514 C CA . ALA A 1 70 ? 19.905 -4.052 -28.932 1.00 51.72 70 ALA A CA 1
ATOM 515 C C . ALA A 1 70 ? 20.487 -2.956 -29.837 1.00 51.72 70 ALA A C 1
ATOM 517 O O . ALA A 1 70 ? 20.678 -3.245 -31.042 1.00 51.72 70 ALA A O 1
#

Sequence (70 aa):
MPRPFEPFADALRTARDIVRERAGAVAQAAVQADPHAYDEACNALAVRIAQAIVDAGEAATAHGRDHEAA

Organism: NCBI:txid418223